Protein AF-A3JQK7-F1 (afdb_monomer)

Solvent-accessible surface area (backbone atoms only — not comparable to full-atom values): 4788 Å² total; per-residue (Å²): 138,61,68,58,78,72,50,93,56,70,49,36,72,56,90,36,77,56,97,57,23,45,53,40,77,93,72,54,31,12,40,46,76,65,56,74,69,58,47,47,53,53,51,34,55,51,20,48,74,69,49,41,65,44,78,4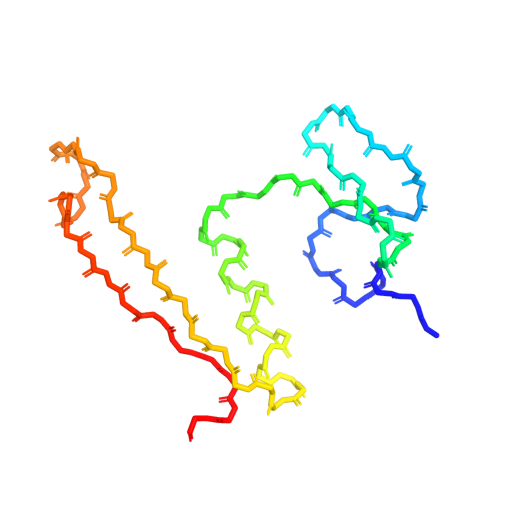6,79,49,65,42,61,79,44,92,86,42,96,51,51,59,40,76,50,78,48,77,31,30,60,122

pLDDT: mean 90.63, std 7.42, range [57.28, 97.31]

Secondary structure (DSSP, 8-state):
--GGGT-SS-EESS---STTEEEETTTTEEEE---HHHHHHHHHHHHHHHT--EEEEEE--SSTTSSSTT-EEEEEES--

Radius of gyration: 14.8 Å; Cα contacts (8 Å, |Δi|>4): 120; chains: 1; bounding box: 33×35×35 Å

Foldseek 3Di:
DAPCVVFPADKALDCDPPPQWDDDPVRSMIGHDDDPVVVVVRVQVVQQVVLPKDKDKDAFDQDPPTPHHGDIDIDIHGND

Structure (mmCIF, N/CA/C/O backbone):
data_AF-A3JQK7-F1
#
_entry.id   AF-A3JQK7-F1
#
loop_
_atom_site.group_PDB
_atom_site.id
_atom_site.type_symbol
_atom_site.label_atom_id
_atom_site.label_alt_id
_atom_site.label_comp_id
_atom_site.label_asym_id
_atom_site.label_entity_id
_atom_site.label_seq_id
_atom_site.pdbx_PDB_ins_code
_atom_site.Cartn_x
_atom_site.Cartn_y
_atom_site.Cartn_z
_atom_site.occupancy
_atom_site.B_iso_or_equiv
_atom_site.auth_seq_id
_atom_site.auth_comp_id
_atom_site.auth_asym_id
_atom_site.auth_atom_id
_atom_site.pdbx_PDB_model_num
ATOM 1 N N . MET A 1 1 ? -13.750 2.528 16.697 1.00 57.28 1 MET A N 1
ATOM 2 C CA . MET A 1 1 ? -12.300 2.466 16.373 1.00 57.28 1 MET A CA 1
ATOM 3 C C . MET A 1 1 ? -12.038 3.330 15.145 1.00 57.28 1 MET A C 1
ATOM 5 O O . MET A 1 1 ? -12.908 3.391 14.295 1.00 57.28 1 MET A O 1
ATOM 9 N N . SER A 1 2 ? -10.910 4.043 15.064 1.00 68.88 2 SER A N 1
ATOM 10 C CA . SER A 1 2 ? -10.592 4.897 13.902 1.00 68.88 2 SER A CA 1
ATOM 11 C C . S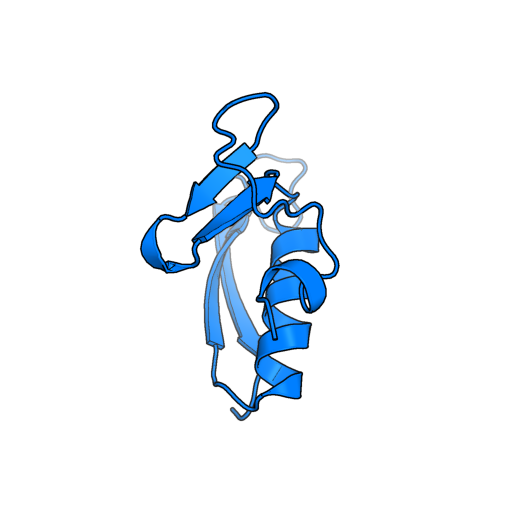ER A 1 2 ? -9.604 4.185 12.985 1.00 68.88 2 SER A C 1
ATOM 13 O O . SER A 1 2 ? -8.638 3.620 13.492 1.00 68.88 2 SER A O 1
ATOM 15 N N . VAL A 1 3 ? -9.823 4.257 11.667 1.00 74.19 3 VAL A N 1
ATOM 16 C CA . VAL A 1 3 ? -8.951 3.667 10.632 1.00 74.19 3 VAL A CA 1
ATOM 17 C C . VAL A 1 3 ? -7.490 4.096 10.810 1.00 74.19 3 VAL A C 1
ATOM 19 O O . VAL A 1 3 ? -6.602 3.257 10.730 1.00 74.19 3 VAL A O 1
ATOM 22 N N . ALA A 1 4 ? -7.239 5.352 11.197 1.00 75.81 4 ALA A N 1
ATOM 23 C CA . ALA A 1 4 ? -5.889 5.863 11.459 1.00 75.81 4 ALA A CA 1
ATOM 24 C C . ALA A 1 4 ? -5.122 5.105 12.563 1.00 75.81 4 ALA A C 1
ATOM 26 O O . AL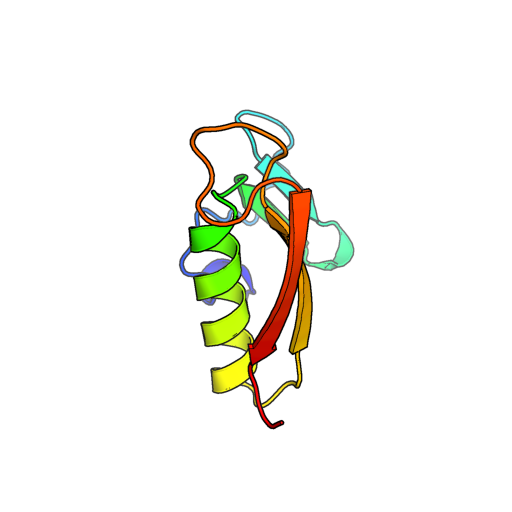A A 1 4 ? -3.904 5.166 12.589 1.00 75.81 4 ALA A O 1
ATOM 27 N N . LYS A 1 5 ? -5.806 4.400 13.480 1.00 78.06 5 LYS A N 1
ATOM 28 C CA . LYS A 1 5 ? -5.150 3.567 14.509 1.00 78.06 5 LYS A CA 1
ATOM 29 C C . LYS A 1 5 ? -4.794 2.162 14.018 1.00 78.06 5 LYS A C 1
ATOM 31 O O . LYS A 1 5 ? -4.073 1.452 14.705 1.00 78.06 5 LYS A O 1
ATOM 36 N N . VAL A 1 6 ? -5.385 1.733 12.906 1.00 81.75 6 VAL A N 1
ATOM 37 C CA . VAL A 1 6 ? -5.131 0.419 12.303 1.00 81.75 6 VAL A CA 1
ATOM 38 C C . VAL A 1 6 ? -4.012 0.517 11.276 1.00 81.75 6 VAL A C 1
ATOM 40 O O . VAL A 1 6 ? -3.324 -0.478 11.061 1.00 81.75 6 VAL A O 1
ATOM 43 N N . LEU A 1 7 ? -3.846 1.695 10.665 1.00 85.81 7 LEU A N 1
ATOM 44 C CA . LEU A 1 7 ? -2.795 1.959 9.696 1.00 85.81 7 LEU A CA 1
ATOM 45 C C . LEU A 1 7 ? -1.416 1.946 10.360 1.00 85.81 7 LEU A C 1
ATOM 47 O O . LEU A 1 7 ? -1.206 2.610 11.372 1.00 85.81 7 LEU A O 1
ATOM 51 N N . GLU A 1 8 ? -0.482 1.225 9.752 1.00 88.75 8 GLU A N 1
ATOM 52 C CA . GLU A 1 8 ? 0.941 1.211 10.128 1.00 88.75 8 GLU A CA 1
ATOM 53 C C . GLU A 1 8 ? 1.772 2.154 9.235 1.00 88.75 8 GLU A C 1
ATOM 55 O O . GLU A 1 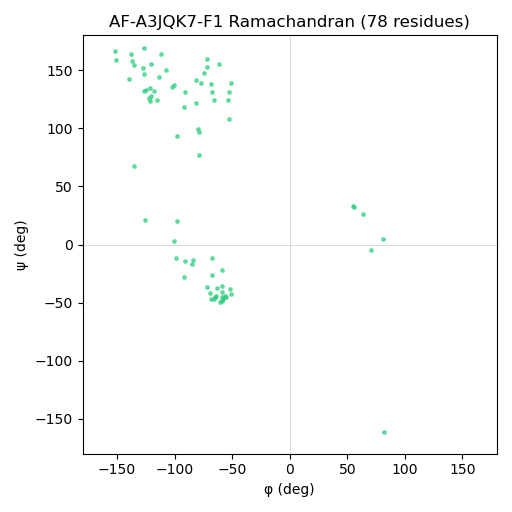8 ? 2.992 2.057 9.146 1.00 88.75 8 GLU A O 1
ATOM 60 N N . VAL A 1 9 ? 1.096 3.107 8.589 1.00 87.50 9 VAL A N 1
ATOM 61 C CA . VAL A 1 9 ? 1.678 4.178 7.769 1.00 87.50 9 VAL A CA 1
ATOM 62 C C . VAL A 1 9 ? 1.282 5.549 8.332 1.00 87.50 9 VAL A C 1
ATOM 64 O O . VAL A 1 9 ? 0.238 5.648 8.986 1.00 87.50 9 VAL A O 1
ATOM 67 N N . PRO A 1 10 ? 2.058 6.625 8.080 1.00 89.44 10 PRO A N 1
ATOM 68 C CA . PRO A 1 10 ? 1.718 7.975 8.522 1.00 89.44 10 PRO A CA 1
ATOM 69 C C . PRO A 1 10 ? 0.305 8.393 8.095 1.00 89.44 10 PRO A C 1
ATOM 71 O O . PRO A 1 10 ? 0.019 8.652 6.92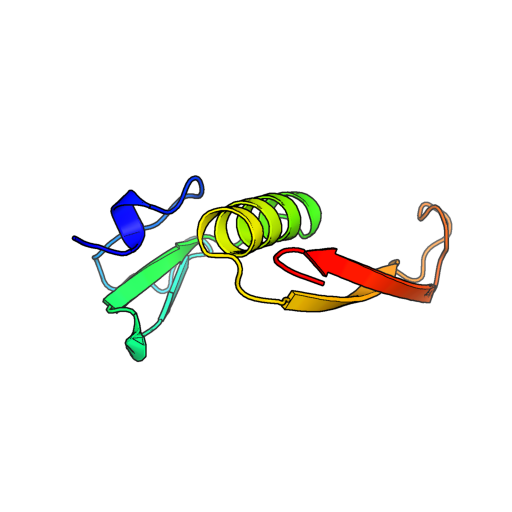2 1.00 89.44 10 PRO A O 1
ATOM 74 N N . ALA A 1 11 ? -0.587 8.459 9.081 1.00 90.56 11 ALA A N 1
ATOM 75 C CA . ALA A 1 11 ? -1.983 8.804 8.898 1.00 90.56 11 ALA A CA 1
ATOM 76 C C . ALA A 1 11 ? -2.462 9.723 10.023 1.00 90.56 11 ALA A C 1
ATOM 78 O O . ALA A 1 11 ? -2.107 9.562 11.191 1.00 90.56 11 ALA A O 1
ATOM 79 N N . SER A 1 12 ? -3.306 10.687 9.671 1.00 87.88 12 SER A N 1
ATOM 80 C CA . SER A 1 12 ? -3.882 11.651 10.604 1.00 87.88 12 SER A CA 1
ATOM 81 C C . SER A 1 12 ? -5.398 11.683 10.474 1.00 87.88 12 SER A C 1
ATOM 83 O O . SER A 1 12 ? -5.950 11.420 9.412 1.00 87.88 12 SER A O 1
ATOM 85 N N . LYS A 1 13 ? -6.092 12.032 11.558 1.00 87.56 13 LYS A N 1
ATOM 86 C CA . LYS A 1 13 ? -7.538 12.312 11.518 1.00 87.56 13 LYS A CA 1
ATOM 87 C C . LYS A 1 13 ? -7.846 13.749 11.096 1.00 87.56 13 LYS A C 1
ATOM 89 O O . LYS A 1 13 ? -8.993 14.064 10.799 1.00 87.56 13 LYS A O 1
ATOM 94 N N . SER A 1 14 ? -6.840 14.620 11.096 1.00 88.19 14 SER A N 1
ATOM 95 C CA . SER A 1 14 ? -6.971 15.991 10.612 1.00 88.19 14 SER A CA 1
ATOM 96 C C . SER A 1 14 ? -7.085 16.005 9.091 1.00 88.19 14 SER A C 1
ATOM 98 O O . SER A 1 14 ? -6.562 15.114 8.420 1.00 88.19 14 SER A O 1
ATOM 100 N N . GLN A 1 15 ? -7.741 17.026 8.545 1.00 89.81 15 GLN A N 1
ATOM 101 C CA . GLN A 1 15 ? -7.830 17.250 7.103 1.00 89.81 15 GLN A CA 1
ATOM 102 C C . GLN A 1 15 ? -6.537 17.912 6.619 1.00 89.81 15 GLN A C 1
ATOM 104 O O . GLN A 1 15 ? -6.341 19.110 6.809 1.00 89.81 15 GLN A O 1
ATOM 109 N N . LEU A 1 16 ? -5.630 17.123 6.048 1.00 88.75 16 LEU A N 1
ATOM 110 C CA . LEU A 1 16 ? -4.327 17.563 5.564 1.00 88.75 16 LEU A CA 1
ATOM 111 C C . LEU A 1 16 ? -4.231 17.255 4.069 1.00 88.75 16 LEU A C 1
ATOM 113 O O . LEU A 1 16 ? -4.436 16.118 3.654 1.00 88.75 16 LEU A O 1
ATOM 117 N N . ASN A 1 17 ? -3.884 18.275 3.285 1.00 82.62 17 ASN A N 1
ATOM 118 C CA . ASN A 1 17 ? -3.656 18.181 1.836 1.00 82.62 17 ASN A CA 1
ATOM 119 C C . ASN A 1 17 ? -2.266 18.719 1.441 1.00 82.62 17 ASN A C 1
ATOM 121 O O . ASN A 1 17 ? -2.049 19.151 0.313 1.00 82.62 17 ASN A O 1
ATOM 125 N N . ASN A 1 18 ? -1.334 18.780 2.394 1.00 87.12 18 ASN A N 1
ATOM 126 C CA . ASN A 1 18 ? 0.013 19.322 2.221 1.00 87.12 18 ASN A CA 1
ATOM 127 C C . ASN A 1 18 ? 1.070 18.302 2.670 1.00 87.12 18 ASN A C 1
ATOM 129 O O . ASN A 1 18 ? 0.744 17.278 3.260 1.00 87.12 18 ASN A O 1
ATOM 133 N N . GLN A 1 19 ? 2.347 18.557 2.362 1.00 85.25 19 GLN A N 1
ATOM 134 C CA . GLN A 1 19 ? 3.474 17.707 2.793 1.00 85.25 19 GLN A CA 1
ATOM 135 C C . GLN A 1 19 ? 3.339 16.224 2.378 1.00 85.25 19 GLN A C 1
ATOM 137 O O . GLN A 1 19 ? 3.773 15.313 3.084 1.00 85.25 19 GLN A O 1
ATOM 142 N N . GLY A 1 20 ? 2.708 15.978 1.226 1.00 86.88 20 GLY A N 1
ATOM 143 C CA . GLY A 1 20 ? 2.455 14.631 0.714 1.00 86.88 20 GLY A CA 1
ATOM 144 C C . GLY A 1 20 ? 1.242 13.931 1.330 1.00 86.88 20 GLY A C 1
ATOM 145 O O . GLY A 1 20 ? 1.013 12.771 1.006 1.00 86.88 20 GLY A O 1
ATOM 146 N N . TYR A 1 21 ? 0.459 14.593 2.185 1.00 90.94 21 TYR A N 1
ATOM 147 C CA . TYR A 1 21 ? -0.816 14.066 2.672 1.00 90.94 21 TYR A CA 1
ATOM 148 C C . TYR A 1 21 ? -1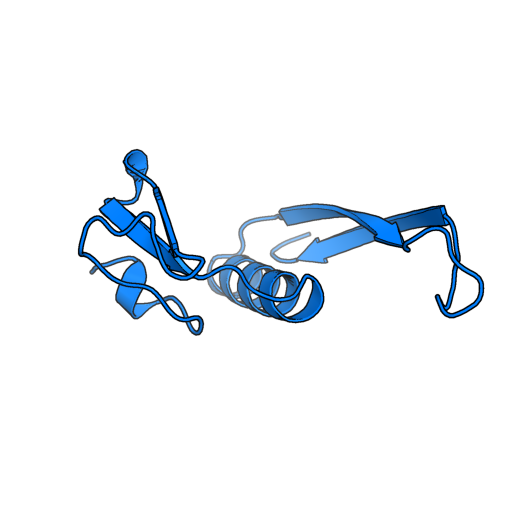.945 14.287 1.669 1.00 90.94 21 TYR A C 1
ATOM 150 O O . TYR A 1 21 ? -2.039 15.339 1.039 1.00 90.94 21 TYR A O 1
ATOM 158 N N . THR A 1 22 ? -2.822 13.291 1.566 1.00 91.56 22 THR A N 1
ATOM 159 C CA . THR A 1 22 ? -4.096 13.378 0.846 1.00 91.56 22 THR A CA 1
ATOM 160 C C . THR A 1 22 ? -5.237 13.049 1.798 1.00 91.56 22 THR A C 1
ATOM 162 O O . THR A 1 22 ? -5.229 11.988 2.431 1.00 91.56 22 THR A O 1
ATOM 165 N N . TYR A 1 23 ? -6.227 13.939 1.902 1.00 91.75 23 TYR A N 1
ATOM 166 C CA . TYR A 1 23 ? -7.415 13.692 2.714 1.00 91.75 23 TYR A CA 1
ATOM 167 C C . TYR A 1 23 ? -8.450 12.828 1.983 1.00 91.75 23 TYR A C 1
ATOM 169 O O . TYR A 1 23 ? -8.995 13.201 0.944 1.00 91.75 23 TYR A O 1
ATOM 177 N N . HIS A 1 24 ? -8.793 11.689 2.580 1.00 89.31 24 HIS A N 1
ATOM 178 C CA . HIS A 1 24 ? -9.823 10.775 2.100 1.00 89.31 24 HIS A CA 1
ATOM 179 C C . HIS A 1 24 ? -11.135 11.018 2.854 1.00 89.31 24 HIS A C 1
ATOM 181 O O . HIS A 1 24 ? -11.379 10.431 3.912 1.00 89.31 24 HIS A O 1
ATOM 187 N N . LYS A 1 25 ? -12.012 11.858 2.286 1.00 89.75 25 LYS A N 1
ATOM 188 C CA . LYS A 1 25 ? -13.283 12.289 2.905 1.00 89.75 25 LYS A CA 1
ATOM 189 C C . LYS A 1 25 ? -14.147 11.129 3.417 1.00 89.75 25 LYS A C 1
ATOM 191 O O . LYS A 1 25 ? -14.646 11.200 4.533 1.00 89.75 25 LYS A O 1
ATOM 196 N N . ASN A 1 26 ? -14.265 10.047 2.645 1.00 88.69 26 ASN A N 1
ATOM 197 C CA . ASN A 1 26 ? -15.083 8.882 3.011 1.00 88.69 26 ASN A CA 1
ATOM 198 C C . ASN A 1 26 ? -14.527 8.104 4.215 1.00 88.69 26 ASN A C 1
ATOM 200 O O . ASN A 1 26 ? -15.281 7.443 4.920 1.00 88.69 26 ASN A O 1
ATOM 204 N N . LEU A 1 27 ? -13.215 8.179 4.452 1.00 87.12 27 LEU A N 1
ATOM 205 C CA . LEU A 1 27 ? -12.539 7.500 5.560 1.00 87.12 27 LEU A CA 1
ATOM 206 C C . LEU A 1 27 ? -12.297 8.434 6.756 1.00 87.12 27 LEU A C 1
ATOM 208 O O . LEU A 1 27 ? -11.924 7.970 7.833 1.00 87.12 27 LEU A O 1
ATOM 212 N N . GLY A 1 28 ? -12.489 9.744 6.573 1.00 91.25 28 GLY A N 1
ATOM 213 C CA . GLY A 1 28 ? -12.257 10.756 7.600 1.00 91.25 28 GLY A CA 1
ATOM 214 C C . GLY A 1 28 ? -10.794 10.861 8.041 1.00 91.25 28 GLY A C 1
ATOM 215 O O . GLY A 1 28 ? -10.536 11.251 9.178 1.00 91.25 28 GLY A O 1
ATOM 216 N N . ILE A 1 29 ? -9.844 10.486 7.178 1.00 91.94 29 ILE A N 1
ATOM 217 C CA . ILE A 1 29 ? -8.407 10.476 7.482 1.00 91.94 29 ILE A CA 1
ATOM 218 C C . ILE A 1 29 ? -7.588 11.074 6.341 1.00 91.94 29 ILE A C 1
ATOM 220 O O . ILE A 1 29 ? -7.988 11.020 5.181 1.00 91.94 29 ILE A O 1
ATOM 224 N N . SER A 1 30 ? -6.416 11.595 6.680 1.00 92.44 30 SER A N 1
ATOM 225 C CA . SER A 1 30 ? -5.356 11.933 5.735 1.00 92.44 30 SER A CA 1
ATOM 226 C C . SER A 1 30 ? -4.276 10.868 5.775 1.00 92.44 30 SER A C 1
ATOM 228 O O . SER A 1 30 ? -3.853 10.480 6.864 1.00 92.44 30 SER A O 1
ATOM 230 N N . VAL A 1 31 ? -3.806 10.432 4.612 1.00 91.56 31 VAL A N 1
ATOM 231 C CA . VAL A 1 31 ? -2.711 9.460 4.486 1.00 91.56 31 VAL A CA 1
ATOM 232 C C . VAL A 1 31 ? -1.561 10.129 3.748 1.00 91.56 31 VAL A C 1
ATOM 234 O O . VAL A 1 31 ? -1.785 10.785 2.728 1.00 91.56 31 VAL A O 1
ATOM 237 N N . GLN A 1 32 ? -0.343 10.008 4.275 1.00 92.06 32 GLN A N 1
ATOM 238 C CA . GLN A 1 32 ? 0.846 10.494 3.581 1.00 92.06 32 GLN A CA 1
ATOM 239 C C . GLN A 1 32 ? 1.235 9.529 2.467 1.00 92.06 32 GLN A C 1
ATOM 241 O O . GLN A 1 32 ? 1.225 8.314 2.670 1.00 92.06 32 GLN A O 1
ATOM 246 N N . GLY A 1 33 ? 1.625 10.060 1.311 1.00 89.44 33 GLY A N 1
ATOM 247 C CA . GLY A 1 33 ? 2.137 9.274 0.196 1.00 89.44 33 GLY A CA 1
ATOM 248 C C . GLY A 1 33 ? 3.277 8.354 0.634 1.00 89.44 33 GLY A C 1
ATOM 249 O O . GLY A 1 33 ? 4.208 8.785 1.310 1.00 89.44 33 GLY A O 1
ATOM 250 N N . GLN A 1 34 ? 3.180 7.086 0.242 1.00 91.31 34 GLN A N 1
ATOM 251 C CA . GLN A 1 34 ? 4.170 6.048 0.523 1.00 91.31 34 GLN A CA 1
ATOM 252 C C . GLN A 1 34 ? 4.864 5.606 -0.766 1.00 91.31 34 GLN A C 1
ATOM 254 O O . GLN A 1 34 ? 4.372 5.853 -1.872 1.00 91.31 34 GLN A O 1
ATOM 259 N N . SER A 1 35 ? 5.997 4.914 -0.632 1.00 91.00 35 SER A N 1
ATOM 260 C CA . SER A 1 35 ? 6.561 4.170 -1.759 1.00 91.00 35 SER A CA 1
ATOM 261 C C . SER A 1 35 ? 5.570 3.092 -2.224 1.00 91.00 35 SER A C 1
ATOM 263 O O . SER A 1 35 ? 4.734 2.626 -1.447 1.00 91.00 35 SER A O 1
ATOM 265 N N . ALA A 1 36 ? 5.657 2.662 -3.486 1.00 90.38 36 ALA A N 1
ATOM 266 C CA . ALA A 1 36 ? 4.784 1.599 -3.995 1.00 90.38 36 ALA A CA 1
ATOM 267 C C . ALA A 1 36 ? 4.944 0.295 -3.189 1.00 90.38 36 ALA A C 1
ATOM 269 O O . ALA A 1 36 ? 3.971 -0.413 -2.940 1.00 90.38 36 ALA A O 1
ATOM 270 N N . GLN A 1 37 ? 6.170 0.004 -2.747 1.00 91.00 37 GLN A N 1
ATOM 271 C CA . GLN A 1 37 ? 6.500 -1.160 -1.935 1.00 91.00 37 GLN A CA 1
ATOM 272 C C . GLN A 1 37 ? 5.854 -1.092 -0.549 1.00 91.00 37 GLN A C 1
ATOM 274 O O . GLN A 1 37 ? 5.258 -2.074 -0.111 1.00 91.00 37 GLN A O 1
ATOM 279 N N . ASP A 1 38 ? 5.949 0.049 0.135 1.00 92.56 38 ASP A N 1
ATOM 280 C CA . ASP A 1 38 ? 5.379 0.202 1.478 1.00 92.56 38 ASP A CA 1
ATOM 281 C C . ASP A 1 38 ? 3.849 0.261 1.433 1.00 92.56 38 ASP A C 1
ATOM 283 O O . ASP A 1 38 ? 3.186 -0.356 2.265 1.00 92.56 38 ASP A O 1
ATOM 287 N N . ALA A 1 39 ? 3.282 0.893 0.399 1.00 92.81 39 ALA A N 1
ATOM 288 C CA . ALA A 1 39 ? 1.847 0.849 0.140 1.00 92.81 39 ALA A CA 1
ATOM 289 C C . ALA A 1 39 ? 1.353 -0.594 -0.051 1.00 92.81 39 ALA A C 1
ATOM 291 O O . ALA A 1 39 ? 0.347 -0.977 0.542 1.00 92.81 39 ALA A O 1
ATOM 292 N N . TRP A 1 40 ? 2.069 -1.418 -0.827 1.00 94.56 40 TRP A N 1
ATOM 293 C CA . TRP A 1 40 ? 1.694 -2.820 -1.018 1.00 94.56 40 TRP A CA 1
ATOM 294 C C . TRP A 1 40 ? 1.761 -3.633 0.278 1.00 94.56 40 TRP A C 1
ATOM 296 O O . TRP A 1 40 ? 0.827 -4.379 0.567 1.00 94.56 40 TRP A O 1
ATOM 306 N N . LYS A 1 41 ? 2.822 -3.479 1.082 1.00 94.50 41 LYS A N 1
ATOM 307 C CA . LYS A 1 41 ? 2.936 -4.172 2.380 1.00 94.50 41 LYS A CA 1
ATOM 308 C C . LYS A 1 41 ? 1.736 -3.876 3.275 1.00 94.50 41 LYS A C 1
ATOM 310 O O . LYS A 1 41 ? 1.165 -4.798 3.854 1.00 94.50 41 LYS A O 1
ATOM 315 N N . GLU A 1 42 ? 1.337 -2.609 3.348 1.00 94.88 42 GLU A N 1
ATOM 316 C CA . GLU A 1 42 ? 0.207 -2.194 4.175 1.00 94.88 42 GLU A CA 1
ATOM 317 C C . GLU A 1 42 ? -1.131 -2.712 3.634 1.00 94.88 42 GLU A C 1
ATOM 319 O O . GLU A 1 42 ? -1.959 -3.214 4.397 1.00 94.88 42 GLU A O 1
ATOM 324 N N . VAL A 1 43 ? -1.323 -2.670 2.312 1.00 94.31 43 VAL A N 1
ATOM 325 C CA . VAL A 1 43 ? -2.494 -3.264 1.651 1.00 94.31 43 VAL A CA 1
ATOM 326 C C . VAL A 1 43 ? -2.582 -4.763 1.943 1.00 94.31 43 VAL A C 1
ATOM 328 O O . VAL A 1 43 ? -3.643 -5.220 2.366 1.00 94.31 43 VAL A O 1
ATOM 331 N N . SER A 1 44 ? -1.486 -5.512 1.778 1.00 95.75 44 SER A N 1
ATOM 332 C CA . SER A 1 44 ? -1.450 -6.956 2.040 1.00 95.75 44 SER A CA 1
ATOM 333 C C . SER A 1 44 ? -1.780 -7.262 3.496 1.00 95.75 44 SER A C 1
ATOM 335 O O . SER A 1 44 ? -2.691 -8.037 3.762 1.00 95.75 44 SER A O 1
ATOM 337 N N . ARG A 1 45 ? -1.126 -6.585 4.449 1.00 95.44 45 ARG A N 1
ATOM 338 C CA . ARG A 1 45 ? -1.353 -6.784 5.889 1.00 95.44 45 ARG A CA 1
ATOM 339 C C . ARG A 1 45 ? -2.820 -6.585 6.273 1.00 95.44 45 ARG A C 1
ATOM 341 O O . ARG A 1 45 ? -3.376 -7.378 7.035 1.00 95.44 45 ARG A O 1
ATOM 348 N N . ILE A 1 46 ? -3.457 -5.530 5.760 1.00 94.00 46 ILE A N 1
ATOM 349 C CA . ILE A 1 46 ? -4.875 -5.253 6.019 1.00 94.00 46 ILE A CA 1
ATOM 350 C C . ILE A 1 46 ? -5.761 -6.307 5.341 1.00 94.00 46 ILE A C 1
ATOM 352 O O . ILE A 1 46 ? -6.658 -6.844 5.990 1.00 94.00 46 ILE A O 1
ATOM 356 N N . ALA A 1 47 ? -5.510 -6.622 4.070 1.00 95.56 47 ALA A N 1
ATOM 357 C CA . ALA A 1 47 ? -6.267 -7.619 3.315 1.00 95.56 47 ALA A CA 1
ATOM 358 C C . ALA A 1 47 ? -6.228 -8.998 3.992 1.00 95.56 47 ALA A C 1
ATOM 360 O O . ALA A 1 47 ? -7.278 -9.602 4.213 1.00 95.56 47 ALA A O 1
ATOM 361 N N . ASP A 1 48 ? -5.046 -9.450 4.410 1.00 95.00 48 ASP A N 1
ATOM 362 C CA . ASP A 1 48 ? -4.831 -10.726 5.094 1.00 95.00 48 ASP A CA 1
ATOM 363 C C . ASP A 1 48 ? -5.516 -10.748 6.464 1.00 95.00 48 ASP A C 1
ATOM 365 O O . ASP A 1 48 ? -6.238 -11.691 6.792 1.00 95.00 48 ASP A O 1
ATOM 369 N N . LYS A 1 49 ? -5.371 -9.676 7.253 1.00 94.06 49 LYS A N 1
ATOM 370 C CA . LYS A 1 49 ? -5.994 -9.570 8.580 1.00 94.06 49 LYS A CA 1
ATOM 371 C C . LYS A 1 49 ? -7.517 -9.685 8.528 1.00 94.06 49 LYS A C 1
ATOM 373 O O . LYS A 1 49 ? -8.111 -10.303 9.408 1.00 94.06 49 LYS A O 1
ATOM 378 N N . TRP A 1 50 ? -8.142 -9.063 7.533 1.00 94.19 50 TRP A N 1
ATOM 379 C CA . TRP A 1 50 ? -9.600 -9.018 7.401 1.00 94.19 50 TRP A CA 1
ATOM 380 C C . TRP A 1 50 ? -10.147 -10.022 6.383 1.00 94.19 50 TRP A C 1
ATOM 382 O O . TRP A 1 50 ? -11.354 -10.052 6.159 1.00 94.19 50 TRP A O 1
ATOM 392 N N . GLN A 1 51 ? -9.277 -10.850 5.795 1.00 94.62 51 GLN A N 1
ATOM 393 C CA . GLN A 1 51 ? -9.623 -11.851 4.783 1.00 94.62 51 GLN A CA 1
ATOM 394 C C . GLN A 1 51 ? -10.366 -11.248 3.576 1.00 94.62 51 GLN A C 1
ATOM 396 O O . GLN A 1 51 ? -11.224 -11.893 2.976 1.00 94.62 51 GLN A O 1
ATOM 401 N N . VAL A 1 52 ? -10.035 -10.005 3.214 1.00 95.12 52 VAL A N 1
ATOM 402 C CA . VAL A 1 52 ? -10.626 -9.302 2.068 1.00 95.12 52 VAL A CA 1
ATOM 403 C C . VAL A 1 52 ? -9.757 -9.565 0.841 1.00 95.12 52 VAL A C 1
ATOM 405 O O . VAL A 1 52 ? -8.594 -9.165 0.859 1.00 95.12 52 VAL A O 1
ATOM 408 N N . PRO A 1 53 ? -10.274 -10.203 -0.223 1.00 96.62 53 PRO A N 1
ATOM 409 C CA . PRO A 1 53 ? -9.489 -10.460 -1.423 1.00 96.62 53 PRO A CA 1
ATOM 410 C C . PRO A 1 53 ? -9.127 -9.147 -2.118 1.00 96.62 53 PRO A C 1
ATOM 412 O O . PRO A 1 53 ? -9.999 -8.351 -2.477 1.00 96.62 53 PRO A O 1
ATOM 415 N N . VAL A 1 54 ? -7.832 -8.934 -2.336 1.00 96.56 54 VAL A N 1
ATOM 416 C CA . VAL A 1 54 ? -7.300 -7.777 -3.058 1.00 96.56 54 VAL A CA 1
ATOM 417 C C . VAL A 1 54 ? -6.423 -8.255 -4.206 1.00 96.56 54 VAL A C 1
ATOM 419 O O . VAL A 1 54 ? -5.543 -9.093 -4.025 1.00 96.56 54 VAL A O 1
ATOM 422 N N . LYS A 1 55 ? -6.643 -7.673 -5.387 1.00 96.75 55 LYS A N 1
ATOM 423 C CA . LYS A 1 55 ? -5.822 -7.862 -6.584 1.00 96.75 55 LYS A CA 1
ATOM 424 C C . LYS A 1 55 ? -5.281 -6.514 -7.041 1.00 96.75 55 LYS A C 1
ATOM 426 O O . LYS A 1 55 ? -6.058 -5.604 -7.322 1.00 96.75 55 LYS A O 1
ATOM 431 N N . VAL A 1 56 ? -3.961 -6.394 -7.146 1.00 95.06 56 VAL A N 1
ATOM 432 C CA . VAL A 1 56 ? -3.289 -5.179 -7.622 1.00 95.06 56 VAL A CA 1
ATOM 433 C C . VAL A 1 56 ? -2.568 -5.478 -8.923 1.00 95.06 56 VAL A C 1
ATOM 435 O O . VAL A 1 56 ? -1.726 -6.369 -8.985 1.00 95.06 56 VAL A O 1
ATOM 438 N N . HIS A 1 57 ? -2.885 -4.698 -9.951 1.00 95.69 57 HIS A N 1
ATOM 439 C CA . HIS A 1 57 ? -2.113 -4.636 -11.184 1.00 95.69 57 HIS A CA 1
ATOM 440 C C . HIS A 1 57 ? -1.072 -3.530 -11.047 1.00 95.69 57 HIS A C 1
ATOM 442 O O . HIS A 1 57 ? -1.402 -2.413 -10.643 1.00 95.69 57 HIS A O 1
ATOM 448 N N . PHE A 1 58 ? 0.179 -3.833 -11.370 1.00 94.00 58 PHE A N 1
ATOM 449 C CA . PHE A 1 58 ? 1.250 -2.847 -11.341 1.00 94.00 58 PHE A CA 1
ATOM 450 C C . PHE A 1 58 ? 2.145 -2.985 -12.565 1.00 94.00 58 PHE A C 1
ATOM 452 O O . PHE A 1 58 ? 2.222 -4.044 -13.182 1.00 94.00 58 PHE A O 1
ATOM 459 N N . GLN A 1 59 ? 2.853 -1.906 -12.883 1.00 95.31 59 GLN A N 1
ATOM 460 C CA . GLN A 1 59 ? 3.854 -1.882 -13.935 1.00 95.31 59 GLN A CA 1
ATOM 461 C C . GLN A 1 59 ? 5.199 -1.486 -13.335 1.00 95.31 59 GLN A C 1
ATOM 463 O O . GLN A 1 59 ? 5.299 -0.527 -12.561 1.00 95.31 59 GLN A O 1
ATOM 468 N N . TRP A 1 60 ? 6.257 -2.199 -13.702 1.00 94.62 60 TRP A N 1
ATOM 469 C CA . TRP A 1 60 ? 7.605 -1.718 -13.423 1.00 94.62 60 TRP A CA 1
ATOM 470 C C . TRP A 1 60 ? 7.882 -0.479 -14.272 1.00 94.62 60 TRP A C 1
ATOM 472 O O . TRP A 1 60 ? 7.582 -0.450 -15.466 1.00 94.62 60 TRP A O 1
ATOM 482 N N . ARG A 1 61 ? 8.527 0.532 -13.676 1.00 93.50 61 ARG A N 1
ATOM 483 C CA . ARG A 1 61 ? 8.932 1.737 -14.412 1.00 93.50 61 ARG A CA 1
ATOM 484 C C . ARG A 1 61 ? 9.703 1.362 -15.679 1.00 93.50 61 ARG A C 1
ATOM 486 O O . ARG A 1 61 ? 10.564 0.483 -15.655 1.00 93.50 61 ARG A O 1
ATOM 493 N N . HIS A 1 62 ? 9.427 2.070 -16.766 1.00 96.06 62 HIS A N 1
ATOM 494 C CA . HIS A 1 62 ? 10.100 1.859 -18.041 1.00 96.06 62 HIS A CA 1
ATOM 495 C C . HIS A 1 62 ? 11.490 2.520 -18.044 1.00 96.06 62 HIS A C 1
ATOM 497 O O . HIS A 1 62 ? 11.674 3.622 -18.553 1.00 96.06 62 HIS A O 1
ATOM 503 N N . ASN A 1 63 ? 12.469 1.886 -17.392 1.00 95.62 63 ASN A N 1
ATOM 504 C CA . ASN A 1 63 ? 13.867 2.322 -17.387 1.00 95.62 63 ASN A CA 1
ATOM 505 C C . ASN A 1 63 ? 14.829 1.136 -17.219 1.00 95.62 63 ASN A C 1
ATOM 507 O O . ASN A 1 63 ? 14.450 0.106 -16.674 1.00 95.62 63 ASN A O 1
ATOM 511 N N . SER A 1 64 ? 16.090 1.304 -17.619 1.00 93.94 64 SER A N 1
ATOM 512 C CA . SER A 1 64 ? 17.112 0.243 -17.598 1.00 93.94 64 SER A CA 1
ATOM 513 C C . SER A 1 64 ? 17.546 -0.226 -16.203 1.00 93.94 64 SER A C 1
ATOM 515 O O . SER A 1 64 ? 18.227 -1.239 -16.096 1.00 93.94 64 SER A O 1
ATOM 517 N N . LYS A 1 65 ? 17.169 0.489 -15.134 1.00 94.81 65 LYS A N 1
ATOM 518 C CA . LYS A 1 65 ? 17.492 0.123 -13.744 1.00 94.81 65 LYS A CA 1
ATOM 519 C C . LYS A 1 65 ? 16.416 -0.753 -13.099 1.00 94.81 65 LYS A C 1
ATOM 521 O O . LYS A 1 65 ? 16.646 -1.304 -12.026 1.00 94.81 65 LYS A O 1
ATOM 526 N N . ALA A 1 66 ? 15.228 -0.844 -13.696 1.00 92.75 66 ALA A N 1
ATOM 527 C CA . ALA A 1 66 ? 14.160 -1.695 -13.195 1.00 92.75 66 ALA A CA 1
ATOM 528 C C . ALA A 1 66 ? 14.458 -3.171 -13.499 1.00 92.75 66 ALA A C 1
ATOM 530 O O . ALA A 1 66 ? 15.020 -3.499 -14.538 1.00 92.75 66 ALA A O 1
ATOM 531 N N . GLN A 1 67 ? 14.025 -4.072 -12.615 1.00 92.88 67 GLN A N 1
ATOM 532 C CA . GLN A 1 67 ? 14.212 -5.517 -12.798 1.00 92.88 67 GLN A CA 1
ATOM 533 C C . GLN A 1 67 ? 13.475 -6.055 -14.040 1.00 92.88 67 GLN A C 1
ATOM 535 O O . GLN A 1 67 ? 13.990 -6.918 -14.748 1.00 92.88 67 GLN A O 1
ATOM 540 N N . HIS A 1 68 ? 12.277 -5.528 -14.322 1.00 95.38 68 HIS A N 1
ATOM 541 C CA . HIS A 1 68 ? 11.443 -5.927 -15.460 1.00 95.38 68 HIS A CA 1
ATOM 542 C C . HIS A 1 68 ? 10.856 -4.705 -16.192 1.00 95.38 68 HIS A C 1
ATOM 544 O O . HIS A 1 68 ? 9.649 -4.488 -16.138 1.00 95.38 68 HIS A O 1
ATOM 550 N N . PRO A 1 69 ? 11.677 -3.880 -16.864 1.00 96.81 69 PRO A N 1
ATOM 551 C CA . PRO A 1 69 ? 11.263 -2.566 -17.365 1.00 96.81 69 PRO A CA 1
ATOM 552 C C . PRO A 1 69 ? 10.004 -2.609 -18.243 1.00 96.81 69 PRO A C 1
ATOM 554 O O . PRO A 1 69 ? 9.964 -3.331 -19.237 1.00 96.81 69 PRO A O 1
ATOM 557 N N . GLY A 1 70 ? 8.974 -1.836 -17.880 1.00 96.31 70 GLY A N 1
ATOM 558 C CA . GLY A 1 70 ? 7.722 -1.720 -18.640 1.00 96.31 70 GLY A CA 1
ATOM 559 C C . GLY A 1 70 ? 6.806 -2.947 -18.617 1.00 96.31 70 GLY A C 1
ATOM 560 O O . GLY A 1 70 ? 5.705 -2.872 -19.158 1.00 96.31 70 GLY A O 1
ATOM 561 N N . LYS A 1 71 ? 7.223 -4.059 -18.000 1.00 97.31 71 LYS A N 1
ATOM 562 C CA . LYS A 1 71 ? 6.350 -5.223 -17.826 1.00 97.31 71 LYS A CA 1
ATOM 563 C C . LYS A 1 71 ? 5.277 -4.928 -16.785 1.00 97.31 71 LYS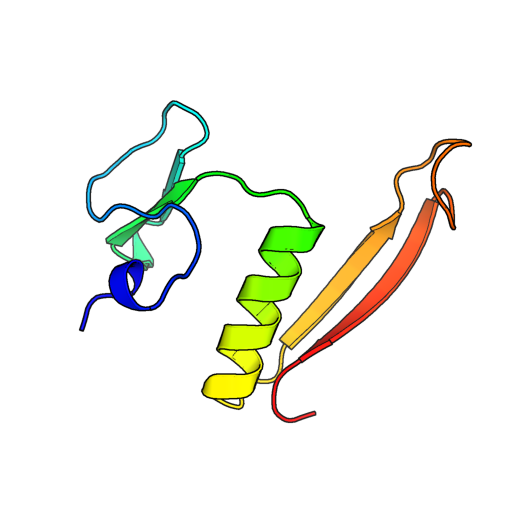 A C 1
ATOM 565 O O . LYS A 1 71 ? 5.442 -4.050 -15.937 1.00 97.31 71 LYS A O 1
ATOM 570 N N . GLU A 1 72 ? 4.205 -5.701 -16.841 1.00 96.88 72 GLU A N 1
ATOM 571 C CA . GLU A 1 72 ? 3.131 -5.683 -15.857 1.00 96.88 72 GLU A CA 1
ATOM 572 C C . GLU A 1 72 ? 3.180 -6.935 -14.987 1.00 96.88 72 GLU A C 1
ATOM 574 O O . GLU A 1 72 ? 3.633 -8.000 -15.412 1.00 96.88 72 GLU A O 1
ATOM 579 N N . GLY A 1 73 ? 2.730 -6.787 -13.750 1.00 95.75 73 GLY A N 1
ATOM 580 C CA . GLY A 1 73 ? 2.626 -7.854 -12.775 1.00 95.75 73 GLY A 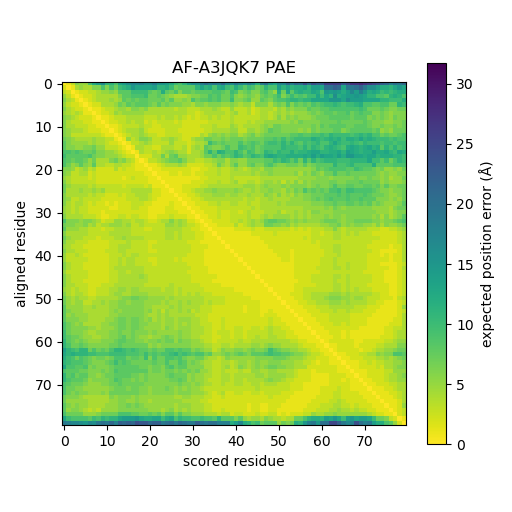CA 1
ATOM 581 C C . GLY A 1 73 ? 1.318 -7.753 -12.007 1.00 95.75 73 GLY A C 1
ATOM 582 O O . GLY A 1 73 ? 0.636 -6.724 -12.012 1.00 95.75 73 GLY A O 1
ATOM 583 N N . VAL A 1 74 ? 0.975 -8.847 -11.336 1.00 96.62 74 VAL A N 1
ATOM 584 C CA . VAL A 1 74 ? -0.213 -8.929 -10.492 1.00 96.62 74 VAL A CA 1
ATOM 585 C C . VAL A 1 74 ? 0.196 -9.410 -9.109 1.00 96.62 74 VAL A C 1
ATOM 587 O O . VAL A 1 74 ? 0.918 -10.398 -8.983 1.00 96.62 74 VAL A O 1
ATOM 590 N N . LEU A 1 75 ? -0.279 -8.712 -8.083 1.00 95.62 75 LEU A N 1
ATOM 591 C CA . LEU A 1 75 ? -0.141 -9.099 -6.684 1.00 95.62 75 LEU A CA 1
ATOM 592 C C . LEU A 1 75 ? -1.518 -9.437 -6.111 1.00 95.62 75 LEU A C 1
ATOM 594 O O . LEU A 1 75 ? -2.513 -8.799 -6.466 1.00 95.62 75 LEU A O 1
ATOM 598 N N . HIS A 1 76 ? -1.557 -10.429 -5.226 1.00 97.25 76 HIS A N 1
ATOM 599 C CA . HIS A 1 76 ? -2.764 -10.862 -4.526 1.00 97.25 76 HIS A CA 1
ATOM 600 C C . HIS A 1 76 ? -2.514 -10.877 -3.018 1.00 97.25 76 HIS A C 1
ATOM 602 O O . HIS A 1 76 ? -1.397 -11.160 -2.587 1.00 97.25 76 HIS A O 1
ATOM 608 N N . ALA A 1 77 ? -3.551 -10.569 -2.243 1.00 96.75 77 ALA A N 1
ATOM 609 C CA . ALA A 1 77 ? -3.572 -10.680 -0.787 1.00 96.75 77 ALA A CA 1
ATOM 610 C C . ALA A 1 77 ? -5.002 -10.941 -0.292 1.00 96.75 77 ALA A C 1
ATOM 612 O O . ALA A 1 77 ? -5.970 -10.757 -1.040 1.00 96.75 77 ALA A O 1
ATOM 613 N N . GLY A 1 78 ? -5.137 -11.336 0.970 1.00 94.19 78 GLY A N 1
ATOM 614 C CA . GLY A 1 78 ? -6.399 -11.749 1.567 1.00 94.19 78 GLY A CA 1
ATOM 615 C C . GLY A 1 78 ? -6.749 -13.198 1.248 1.00 94.19 78 GLY A C 1
ATOM 616 O O . GLY A 1 78 ? -5.899 -14.004 0.871 1.00 94.19 78 GLY A O 1
ATOM 617 N N . ARG A 1 79 ? -8.026 -13.551 1.418 1.00 86.44 79 ARG A N 1
ATOM 618 C CA . ARG A 1 79 ? -8.501 -14.899 1.105 1.00 86.44 79 ARG A CA 1
ATOM 619 C C . ARG A 1 79 ? -8.706 -15.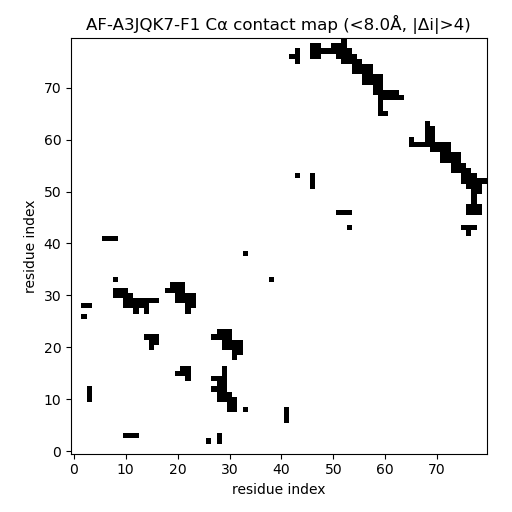030 -0.404 1.00 86.44 79 ARG A C 1
ATOM 621 O O . ARG A 1 79 ? -9.730 -14.585 -0.917 1.00 86.44 79 ARG A O 1
ATOM 628 N N . VAL A 1 80 ? -7.698 -15.583 -1.078 1.00 59.66 80 VAL A N 1
ATOM 629 C CA . VAL A 1 80 ? -7.685 -15.903 -2.517 1.00 59.66 80 VAL A CA 1
ATOM 630 C C . VAL A 1 80 ? -8.304 -17.273 -2.766 1.00 59.66 80 VAL A C 1
ATOM 632 O O . VAL A 1 80 ? -8.079 -18.175 -1.926 1.00 59.66 80 VAL A O 1
#

Nearest PDB structures (foldseek):
  7wtv-assembly1_V  TM=5.615E-01  e=4.843E+00  Homo sapiens
  1wb9-assembly1_A  TM=3.981E-01  e=5.524E+00  Escherichia coli
  3ml4-assembly2_D  TM=3.345E-01  e=4.843E+00  Mus musculus
  3ml4-assembly2_C  TM=3.312E-01  e=5.899E+00  Mus musculus

Mean predicted aligned error: 4.78 Å

Sequence (80 aa):
MSVAKVLEVPASKSQLNNQGYTYHKNLGISVQGQSAQDAWKEVSRIADKWQVPVKVHFQWRHNSKAQHPGKEGVLHAGRV